Protein AF-A0A1Q3JR38-F1 (afdb_monomer_lite)

Radius of gyration: 24.95 Å; chains: 1; bounding box: 53×60×60 Å

pLDDT: mean 75.74, std 19.04, range [41.69, 94.81]

Structure (mmCIF, N/CA/C/O backbone):
data_AF-A0A1Q3JR38-F1
#
_entry.id   AF-A0A1Q3JR38-F1
#
loop_
_atom_site.group_PDB
_atom_site.id
_atom_site.type_symbol
_atom_site.label_atom_id
_atom_site.label_alt_id
_atom_site.label_comp_id
_atom_site.label_asym_id
_atom_site.label_entity_id
_atom_site.label_seq_id
_atom_site.pdbx_PDB_ins_code
_atom_site.Cartn_x
_atom_site.Cartn_y
_atom_site.Cartn_z
_atom_site.occupancy
_atom_site.B_iso_or_equiv
_atom_site.auth_seq_id
_atom_site.auth_comp_id
_atom_site.auth_asym_id
_atom_site.auth_atom_id
_atom_site.pdbx_PDB_model_num
ATOM 1 N N . MET A 1 1 ? 6.636 -6.503 9.264 1.00 75.06 1 MET A N 1
ATOM 2 C CA . MET A 1 1 ? 5.656 -5.552 9.838 1.00 75.06 1 MET A CA 1
ATOM 3 C C . MET A 1 1 ? 4.367 -6.326 10.105 1.00 75.06 1 MET A C 1
ATOM 5 O O . MET A 1 1 ? 4.083 -7.222 9.321 1.00 75.06 1 MET A O 1
ATOM 9 N N . SER A 1 2 ? 3.645 -6.085 11.207 1.00 84.69 2 SER A N 1
ATOM 10 C CA . SER A 1 2 ? 2.432 -6.860 11.528 1.00 84.69 2 SER A CA 1
ATOM 11 C C . SER A 1 2 ? 1.201 -6.330 10.780 1.00 84.69 2 SER A C 1
ATOM 13 O O . SER A 1 2 ? 1.074 -5.124 10.567 1.00 84.69 2 SER A O 1
ATOM 15 N N . LYS A 1 3 ? 0.275 -7.227 10.407 1.00 86.19 3 LYS A N 1
ATOM 16 C CA . LYS A 1 3 ? -1.004 -6.861 9.766 1.00 86.19 3 LYS A CA 1
ATOM 17 C C . LYS A 1 3 ? -1.819 -5.903 10.639 1.00 86.19 3 LYS A C 1
ATOM 19 O O . LYS A 1 3 ? -2.334 -4.907 10.141 1.00 86.19 3 LYS A O 1
ATOM 24 N N . GLN A 1 4 ? -1.855 -6.169 11.948 1.00 88.38 4 GLN A N 1
ATOM 25 C CA . GLN A 1 4 ? -2.554 -5.350 12.943 1.00 88.38 4 GLN A CA 1
ATOM 26 C C . GLN A 1 4 ? -2.088 -3.888 12.909 1.00 88.38 4 GLN A C 1
ATOM 28 O O . GLN A 1 4 ? -2.905 -2.978 12.862 1.00 88.38 4 GLN A O 1
ATOM 33 N N . PHE A 1 5 ? -0.772 -3.668 12.841 1.00 87.94 5 PHE A N 1
ATOM 34 C CA . PHE A 1 5 ? -0.192 -2.329 12.804 1.00 87.94 5 PHE A CA 1
ATOM 35 C C . PHE A 1 5 ? -0.573 -1.566 11.530 1.00 87.94 5 PHE A C 1
ATOM 37 O O . PHE A 1 5 ? -0.894 -0.382 11.579 1.00 87.94 5 PHE A O 1
ATOM 44 N N . ILE A 1 6 ? -0.579 -2.242 10.377 1.00 86.94 6 ILE A N 1
ATOM 45 C CA . ILE A 1 6 ? -0.989 -1.618 9.111 1.00 86.94 6 ILE A CA 1
ATOM 46 C C . ILE A 1 6 ? -2.485 -1.306 9.135 1.00 86.94 6 ILE A C 1
ATOM 48 O O . ILE A 1 6 ?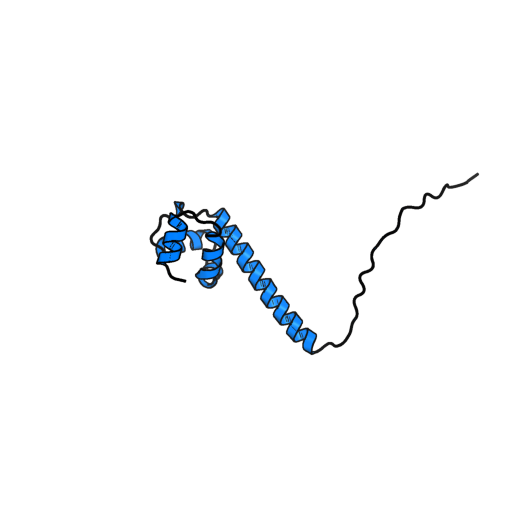 -2.883 -0.219 8.725 1.00 86.94 6 ILE A O 1
ATOM 52 N N . LYS A 1 7 ? -3.307 -2.211 9.672 1.00 88.69 7 LYS A N 1
ATOM 53 C CA . LYS A 1 7 ? -4.740 -1.977 9.874 1.00 88.69 7 LYS A CA 1
ATOM 54 C C . LYS A 1 7 ? -4.982 -0.738 10.740 1.00 88.69 7 LYS A C 1
ATOM 56 O O . LYS A 1 7 ? -5.726 0.151 10.334 1.00 88.69 7 LYS A O 1
ATOM 61 N N . GLU A 1 8 ? -4.304 -0.630 11.880 1.00 88.81 8 GLU A N 1
ATOM 62 C CA . GLU A 1 8 ? -4.389 0.535 12.768 1.00 88.81 8 GLU A CA 1
ATOM 63 C C . GLU A 1 8 ? -3.926 1.826 12.086 1.00 88.81 8 GLU A C 1
ATOM 65 O O . GLU A 1 8 ? -4.604 2.849 12.193 1.00 88.81 8 GLU A O 1
ATOM 70 N N . LEU A 1 9 ? -2.831 1.788 11.321 1.00 87.75 9 LEU A N 1
ATOM 71 C CA . LEU A 1 9 ? -2.357 2.928 10.528 1.00 87.75 9 LEU A CA 1
ATOM 72 C C . LEU A 1 9 ? -3.399 3.409 9.508 1.00 87.75 9 LEU A C 1
ATOM 74 O O . LEU A 1 9 ? -3.556 4.617 9.317 1.00 87.75 9 LEU A O 1
ATOM 78 N N . ILE A 1 10 ? -4.102 2.482 8.846 1.00 86.75 10 ILE A N 1
ATOM 79 C CA . ILE A 1 10 ? -5.150 2.820 7.870 1.00 86.75 10 ILE A CA 1
ATOM 80 C C . ILE A 1 10 ? -6.328 3.478 8.580 1.00 86.75 10 ILE A C 1
ATOM 82 O O . ILE A 1 10 ? -6.797 4.533 8.155 1.00 86.75 10 ILE A O 1
ATOM 86 N N . LEU A 1 11 ? -6.790 2.875 9.676 1.00 86.12 11 LEU A N 1
ATOM 87 C CA . LEU A 1 11 ? -7.941 3.367 10.431 1.00 86.12 11 LEU A CA 1
ATOM 88 C C . LEU A 1 11 ? -7.674 4.728 11.086 1.00 86.12 11 LEU A C 1
ATOM 90 O O . LEU A 1 11 ? -8.583 5.549 11.174 1.00 86.12 11 LEU A O 1
ATOM 94 N N . SER A 1 12 ? -6.429 4.989 11.483 1.00 86.94 12 SER A N 1
ATOM 95 C CA . SER A 1 12 ? -5.994 6.269 12.055 1.00 86.94 12 SER A CA 1
ATOM 96 C C . SER A 1 12 ? -5.585 7.319 11.010 1.00 86.94 12 SER A C 1
ATOM 98 O O . SER A 1 12 ? -5.184 8.418 11.388 1.00 86.94 12 SER A O 1
ATOM 100 N N . ASN A 1 13 ? -5.707 7.010 9.710 1.00 82.25 13 ASN A N 1
ATOM 101 C CA . ASN A 1 13 ? -5.408 7.900 8.581 1.00 82.25 13 ASN A CA 1
ATOM 102 C C . ASN A 1 13 ? -4.040 8.605 8.694 1.00 82.25 13 ASN A C 1
ATOM 104 O O . ASN A 1 13 ? -3.904 9.809 8.466 1.00 82.25 13 ASN A O 1
ATOM 108 N N . GLN A 1 14 ? -3.021 7.845 9.093 1.00 83.19 14 GLN A N 1
ATOM 109 C CA . GLN A 1 14 ? -1.696 8.381 9.398 1.00 83.19 14 GLN A CA 1
ATOM 110 C C . GLN A 1 14 ? -0.915 8.787 8.143 1.00 83.19 14 GLN A C 1
ATOM 112 O O . GLN A 1 14 ? -1.116 8.282 7.032 1.00 83.19 14 GLN A O 1
ATOM 117 N N . PHE A 1 15 ? 0.051 9.687 8.333 1.00 78.00 15 PHE A N 1
ATOM 118 C CA . PHE A 1 15 ? 0.966 10.085 7.267 1.00 78.00 15 PHE A CA 1
ATOM 119 C C . PHE A 1 15 ? 1.774 8.891 6.738 1.00 78.00 15 PHE A C 1
ATOM 121 O O . PHE A 1 15 ? 2.149 7.981 7.471 1.00 78.00 15 PHE A O 1
ATOM 128 N N . ARG A 1 16 ? 2.095 8.928 5.437 1.00 85.62 16 ARG A N 1
ATOM 129 C CA . ARG A 1 16 ? 2.925 7.928 4.725 1.00 85.62 16 ARG A CA 1
ATOM 130 C C . ARG A 1 16 ? 2.348 6.508 4.658 1.00 85.62 16 ARG A C 1
ATOM 132 O O . ARG A 1 16 ? 3.047 5.614 4.182 1.00 85.62 16 ARG A O 1
ATOM 139 N N . LEU A 1 17 ? 1.077 6.318 5.010 1.00 90.25 17 LEU A N 1
ATOM 140 C CA . LEU A 1 17 ? 0.379 5.034 4.952 1.00 90.25 17 LEU A CA 1
ATOM 141 C C . LEU A 1 17 ? 0.635 4.250 3.652 1.00 90.25 17 LEU A C 1
ATOM 143 O O . LEU A 1 17 ? 1.081 3.108 3.678 1.00 90.25 17 LEU A O 1
ATOM 147 N N . TYR A 1 18 ? 0.403 4.881 2.500 1.00 91.06 18 TYR A N 1
ATOM 148 C CA . TYR A 1 18 ? 0.532 4.216 1.200 1.00 91.06 18 TYR A CA 1
ATOM 149 C C . TYR A 1 18 ? 1.970 3.805 0.869 1.00 91.06 18 TYR A C 1
ATOM 151 O O . TYR A 1 18 ? 2.178 2.824 0.160 1.00 91.06 18 TYR A O 1
ATOM 159 N N . THR A 1 19 ? 2.964 4.529 1.388 1.00 90.94 19 THR A N 1
ATOM 160 C CA . THR A 1 19 ? 4.374 4.147 1.252 1.00 90.94 19 THR A CA 1
ATOM 161 C C . THR A 1 19 ? 4.662 2.895 2.069 1.00 90.94 19 THR A C 1
ATOM 163 O O . THR A 1 19 ? 5.257 1.962 1.547 1.00 90.94 19 THR A O 1
ATOM 166 N N . ILE A 1 20 ? 4.177 2.847 3.312 1.00 91.50 20 ILE A N 1
ATOM 167 C CA . ILE A 1 20 ? 4.339 1.690 4.200 1.00 91.50 20 ILE A CA 1
ATOM 168 C C . ILE A 1 20 ? 3.670 0.445 3.603 1.00 91.50 20 ILE A C 1
ATOM 170 O O . ILE A 1 20 ? 4.264 -0.633 3.588 1.00 91.50 20 ILE A O 1
ATOM 174 N N . ILE A 1 21 ? 2.459 0.606 3.062 1.00 91.12 21 ILE A N 1
ATOM 175 C CA . ILE A 1 21 ? 1.738 -0.456 2.353 1.00 91.12 21 ILE A CA 1
ATOM 176 C C . ILE A 1 21 ? 2.560 -0.968 1.165 1.00 91.12 21 ILE A C 1
ATOM 178 O O . ILE A 1 21 ? 2.768 -2.173 1.042 1.00 91.12 21 ILE A O 1
ATOM 182 N N . ALA A 1 22 ? 3.047 -0.065 0.308 1.00 90.69 22 ALA A N 1
ATOM 183 C CA . ALA A 1 22 ? 3.797 -0.438 -0.890 1.00 90.69 22 ALA A CA 1
ATOM 184 C C . ALA A 1 22 ? 5.140 -1.114 -0.567 1.00 90.69 22 ALA A C 1
ATOM 186 O O . ALA A 1 22 ? 5.571 -1.997 -1.304 1.00 90.69 22 ALA A O 1
ATOM 187 N N . GLU A 1 23 ? 5.794 -0.716 0.526 1.00 90.94 23 GLU A N 1
ATOM 188 C CA . GLU A 1 23 ? 7.039 -1.333 0.993 1.00 90.94 23 GLU A CA 1
ATOM 189 C C . GLU A 1 23 ? 6.797 -2.715 1.611 1.00 90.94 23 GLU A C 1
ATOM 191 O O . GLU A 1 23 ? 7.586 -3.630 1.371 1.00 90.94 23 GLU A O 1
ATOM 196 N N . THR A 1 24 ? 5.712 -2.880 2.375 1.00 90.75 24 THR A N 1
ATOM 197 C CA . THR A 1 24 ? 5.416 -4.139 3.075 1.00 90.75 24 THR A CA 1
ATOM 198 C C . THR A 1 24 ? 4.911 -5.222 2.127 1.00 90.75 24 THR A C 1
ATOM 200 O O . THR A 1 24 ? 5.366 -6.357 2.212 1.00 90.75 24 THR A O 1
ATOM 203 N N . TYR A 1 25 ? 4.010 -4.868 1.210 1.00 90.00 25 TYR A N 1
ATOM 204 C CA . TYR A 1 25 ? 3.343 -5.801 0.294 1.00 90.00 25 TYR A CA 1
ATOM 205 C C . TYR A 1 25 ? 3.883 -5.687 -1.133 1.00 90.00 25 TYR A C 1
ATOM 207 O O . TYR A 1 25 ? 3.142 -5.738 -2.117 1.00 90.00 25 TYR A O 1
ATOM 215 N N . TYR A 1 26 ? 5.190 -5.446 -1.260 1.00 86.50 26 TYR A N 1
ATOM 216 C CA . TYR A 1 26 ? 5.818 -5.210 -2.558 1.00 86.50 26 TYR A CA 1
ATOM 217 C C . TYR A 1 26 ? 5.682 -6.413 -3.509 1.00 86.50 26 TYR A C 1
ATOM 219 O O . TYR A 1 26 ? 5.507 -6.229 -4.712 1.00 86.50 26 TYR A O 1
ATOM 227 N N . GLN A 1 27 ? 5.758 -7.639 -2.987 1.00 88.38 27 GLN A N 1
ATOM 228 C CA . GLN A 1 27 ? 5.686 -8.849 -3.812 1.00 88.38 27 GLN A CA 1
ATOM 229 C C . GLN A 1 27 ? 4.298 -9.002 -4.447 1.00 88.38 27 GLN A C 1
ATOM 231 O O . GLN A 1 27 ? 4.164 -9.274 -5.640 1.00 88.38 27 GLN A O 1
ATOM 236 N N . GLU A 1 28 ? 3.248 -8.746 -3.676 1.00 88.88 28 GLU A N 1
ATOM 237 C CA . GLU A 1 28 ? 1.867 -8.775 -4.144 1.00 88.88 28 GLU A CA 1
ATOM 238 C C . GLU A 1 28 ? 1.570 -7.594 -5.069 1.00 88.88 28 GLU A C 1
ATOM 240 O O . GLU A 1 28 ? 0.868 -7.737 -6.070 1.00 88.88 28 GLU A O 1
ATOM 245 N N . LEU A 1 29 ? 2.171 -6.437 -4.798 1.00 81.88 29 LEU A N 1
ATOM 246 C CA . LEU A 1 29 ? 2.134 -5.261 -5.667 1.00 81.88 29 LEU A CA 1
ATOM 247 C C . LEU A 1 29 ? 2.746 -5.535 -7.044 1.00 81.88 29 LEU A C 1
ATOM 249 O O . LEU A 1 29 ? 2.245 -5.035 -8.050 1.00 81.88 29 LEU A O 1
ATOM 253 N N . GLU A 1 30 ? 3.821 -6.318 -7.11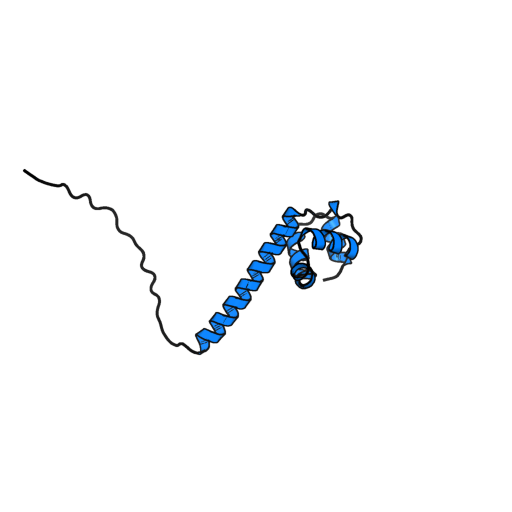8 1.00 82.25 30 GLU A N 1
ATOM 254 C CA . GLU A 1 30 ? 4.433 -6.703 -8.390 1.00 82.25 30 GLU A CA 1
ATOM 255 C C . GLU A 1 30 ? 3.529 -7.645 -9.195 1.00 82.25 30 GLU A C 1
ATOM 257 O O . GLU A 1 30 ? 3.442 -7.530 -10.419 1.00 82.25 30 GLU A O 1
ATOM 262 N N . LYS A 1 31 ? 2.792 -8.513 -8.496 1.00 87.62 31 LYS A N 1
ATOM 263 C CA . LYS A 1 31 ? 1.877 -9.492 -9.088 1.00 87.62 31 LYS A CA 1
ATOM 264 C C . LYS A 1 31 ? 0.555 -8.883 -9.568 1.00 87.62 31 LYS A C 1
ATOM 266 O O . LYS A 1 31 ? 0.006 -9.329 -10.576 1.00 87.62 31 LYS A O 1
ATOM 271 N N . TYR A 1 32 ? 0.020 -7.886 -8.863 1.00 88.00 32 TYR A N 1
ATOM 272 C CA . TYR A 1 32 ? -1.330 -7.369 -9.098 1.00 88.00 32 TYR A CA 1
ATOM 273 C C . TYR A 1 32 ? -1.349 -5.958 -9.707 1.00 88.00 32 TYR A C 1
ATOM 275 O O . TYR A 1 32 ? -0.551 -5.082 -9.383 1.00 88.00 32 TYR A O 1
ATOM 283 N N . LYS A 1 33 ? -2.337 -5.689 -10.575 1.00 87.56 33 LYS A N 1
ATOM 284 C CA . LYS A 1 33 ? -2.657 -4.313 -11.002 1.00 87.56 33 LYS A CA 1
ATOM 285 C C . LYS A 1 33 ? -3.199 -3.508 -9.807 1.00 87.56 33 LYS A C 1
ATOM 287 O O . LYS A 1 33 ? -3.829 -4.109 -8.940 1.00 87.56 33 LYS A O 1
ATOM 292 N N . PRO A 1 34 ? -3.071 -2.164 -9.781 1.00 86.75 34 PRO A N 1
ATOM 293 C CA . PRO A 1 34 ? -3.441 -1.351 -8.615 1.00 86.75 34 PRO A CA 1
ATOM 294 C C . PRO A 1 34 ? -4.870 -1.572 -8.099 1.00 86.75 34 PRO A C 1
ATOM 296 O O . PRO A 1 34 ? -5.087 -1.614 -6.893 1.00 86.75 34 PRO A O 1
ATOM 299 N N . LEU A 1 35 ? -5.834 -1.760 -9.007 1.00 91.19 35 LEU A N 1
ATOM 300 C CA . LEU A 1 35 ? -7.227 -2.036 -8.650 1.00 91.19 35 LEU A CA 1
ATOM 301 C C . LEU A 1 35 ? -7.387 -3.393 -7.947 1.00 91.19 35 LEU A C 1
ATOM 303 O O . LEU A 1 35 ? -8.034 -3.487 -6.912 1.00 91.19 35 LEU A O 1
ATOM 307 N N . VAL A 1 36 ? -6.754 -4.437 -8.489 1.00 92.94 36 VAL A N 1
ATOM 308 C CA . VAL A 1 36 ? -6.793 -5.791 -7.915 1.00 92.94 36 VAL A CA 1
ATOM 309 C C . VAL A 1 36 ? -6.056 -5.818 -6.578 1.00 92.94 36 VAL A C 1
ATOM 311 O O . VAL A 1 36 ? -6.546 -6.396 -5.616 1.00 92.94 36 VAL A O 1
ATOM 314 N N . PHE A 1 37 ? -4.915 -5.131 -6.501 1.00 92.69 37 PHE A N 1
ATOM 315 C CA . PHE A 1 37 ? -4.140 -4.986 -5.276 1.00 92.69 37 PHE A CA 1
ATOM 316 C C . PHE A 1 37 ? -4.950 -4.299 -4.167 1.00 92.69 37 PHE A C 1
ATOM 318 O O . PHE A 1 37 ? -4.913 -4.742 -3.025 1.00 92.69 37 PHE A O 1
ATOM 325 N N . ARG A 1 38 ? -5.716 -3.250 -4.499 1.00 93.88 38 ARG A N 1
ATOM 326 C CA . ARG A 1 38 ? -6.587 -2.546 -3.545 1.00 93.88 38 ARG A CA 1
ATOM 327 C C . ARG A 1 38 ? -7.636 -3.474 -2.934 1.00 93.88 38 ARG A C 1
ATOM 329 O O . ARG A 1 38 ? -7.817 -3.449 -1.722 1.00 93.88 38 ARG A O 1
ATOM 336 N N . LYS A 1 39 ? -8.294 -4.291 -3.758 1.00 94.81 39 LYS A N 1
ATOM 337 C CA . LYS A 1 39 ? -9.268 -5.276 -3.278 1.00 94.81 39 LYS A CA 1
ATOM 338 C C . LYS A 1 39 ? -8.595 -6.335 -2.402 1.00 94.81 39 LYS A C 1
ATOM 340 O O . LYS A 1 39 ? -9.035 -6.583 -1.288 1.00 94.81 39 LYS A O 1
ATOM 345 N N . TRP A 1 40 ? -7.483 -6.889 -2.882 1.00 94.81 40 TRP A N 1
ATOM 346 C CA . TRP A 1 40 ? -6.729 -7.914 -2.166 1.00 94.81 40 TRP A CA 1
ATOM 347 C C . TRP A 1 40 ? -6.269 -7.441 -0.782 1.00 94.81 40 TRP A C 1
ATOM 349 O O . TRP A 1 40 ? -6.466 -8.145 0.201 1.00 94.81 40 TRP A O 1
ATOM 359 N N . ILE A 1 41 ? -5.699 -6.237 -0.673 1.00 93.19 41 ILE A N 1
ATOM 360 C CA . ILE A 1 41 ? -5.202 -5.750 0.618 1.00 93.19 41 ILE A CA 1
ATOM 361 C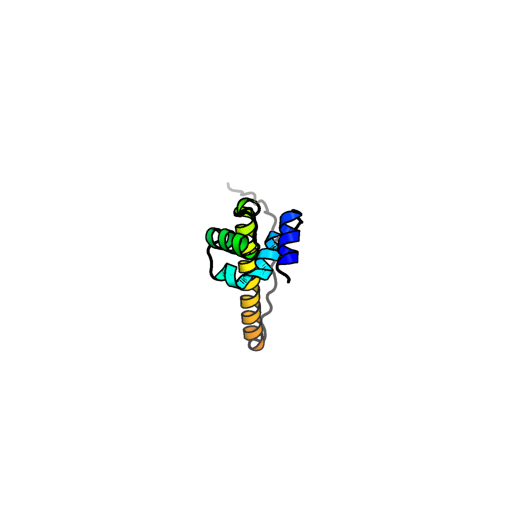 C . ILE A 1 41 ? -6.337 -5.372 1.580 1.00 93.19 41 ILE A C 1
ATOM 363 O O . ILE A 1 41 ? -6.167 -5.460 2.793 1.00 93.19 41 ILE A O 1
ATOM 367 N N . ALA A 1 42 ? -7.498 -4.968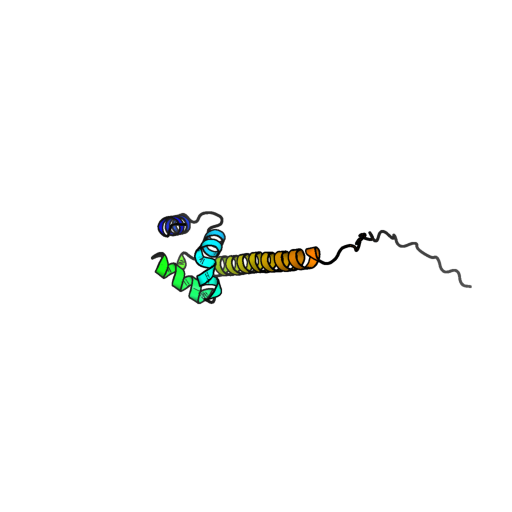 1.056 1.00 93.88 42 ALA A N 1
ATOM 368 C CA . ALA A 1 42 ? -8.687 -4.739 1.867 1.00 93.88 42 ALA A CA 1
ATOM 369 C C . ALA A 1 42 ? -9.186 -6.049 2.502 1.00 93.88 42 ALA A C 1
ATOM 371 O O . ALA A 1 42 ? -9.470 -6.075 3.697 1.00 93.88 42 ALA A O 1
ATOM 372 N N . GLU A 1 43 ? -9.202 -7.142 1.733 1.00 94.00 43 GLU A N 1
ATOM 373 C CA . GLU A 1 43 ? -9.520 -8.490 2.225 1.00 94.00 43 GLU A CA 1
ATOM 374 C C . GLU A 1 43 ? -8.467 -8.985 3.230 1.00 94.00 43 GLU A C 1
ATOM 376 O O . GLU A 1 43 ? -8.812 -9.413 4.327 1.00 94.00 43 GLU A O 1
ATOM 381 N N . GLU A 1 44 ? -7.181 -8.844 2.903 1.00 92.19 44 GLU A N 1
ATOM 382 C CA . GLU A 1 44 ? -6.051 -9.288 3.732 1.00 92.19 44 GLU A CA 1
ATOM 383 C C . GLU A 1 44 ? -5.982 -8.592 5.105 1.00 92.19 44 GLU A C 1
ATOM 385 O O . GLU A 1 44 ? -5.486 -9.166 6.079 1.00 92.19 44 GLU A O 1
ATOM 390 N N . LEU A 1 45 ? -6.452 -7.344 5.182 1.00 91.69 45 LEU A N 1
ATOM 391 C CA . LEU A 1 45 ? -6.486 -6.538 6.406 1.00 91.69 45 LEU A CA 1
ATOM 392 C C . LEU A 1 45 ? -7.875 -6.488 7.058 1.00 91.69 45 LEU A C 1
ATOM 394 O O . LEU A 1 45 ? -8.022 -5.879 8.122 1.00 91.69 45 LEU A O 1
ATOM 398 N N . GLU A 1 46 ? -8.878 -7.120 6.445 1.00 93.06 46 GLU A N 1
ATOM 399 C CA . GLU A 1 46 ? -10.281 -7.085 6.866 1.00 93.06 46 GLU A CA 1
ATOM 400 C C . GLU A 1 46 ? -10.770 -5.643 7.104 1.00 93.06 46 GLU A C 1
ATOM 402 O O . GLU A 1 46 ? -11.222 -5.277 8.197 1.00 93.06 46 GLU A O 1
ATOM 407 N N . ILE A 1 47 ? -10.604 -4.791 6.093 1.00 91.94 47 ILE A N 1
ATOM 408 C CA . ILE A 1 47 ? -11.074 -3.402 6.086 1.00 91.94 47 ILE A CA 1
ATOM 409 C C . ILE A 1 47 ? -11.902 -3.126 4.836 1.00 91.94 47 ILE A C 1
ATOM 411 O O . ILE A 1 47 ? -11.795 -3.818 3.829 1.00 91.94 47 ILE A O 1
ATOM 415 N N . ASP A 1 48 ? -12.698 -2.063 4.880 1.00 92.69 48 ASP A N 1
ATOM 416 C CA . ASP A 1 48 ? -13.425 -1.599 3.704 1.00 92.69 48 ASP A CA 1
ATOM 417 C C . ASP A 1 48 ? -12.456 -1.050 2.641 1.00 92.69 48 ASP A C 1
ATOM 419 O O . ASP A 1 48 ? -11.607 -0.196 2.923 1.00 92.69 48 ASP A O 1
ATOM 423 N N . GLU A 1 49 ? -12.627 -1.499 1.396 1.00 92.31 49 GLU A N 1
ATOM 424 C CA . GLU A 1 49 ? -11.896 -1.018 0.225 1.00 92.31 49 GLU A CA 1
ATOM 425 C C . GLU A 1 49 ? -11.985 0.514 0.089 1.00 92.31 49 GLU A C 1
ATOM 427 O O . GLU A 1 49 ? -11.030 1.171 -0.346 1.00 92.31 49 GLU A O 1
ATOM 432 N N . GLN A 1 50 ? -13.104 1.121 0.506 1.00 90.44 50 GLN A N 1
ATOM 433 C CA . GLN A 1 50 ? -13.303 2.572 0.461 1.00 90.44 50 GLN A CA 1
ATOM 434 C C . GLN A 1 50 ? -12.348 3.356 1.369 1.00 90.44 50 GLN A C 1
ATOM 436 O O . GLN A 1 50 ? -12.074 4.525 1.093 1.00 90.44 50 GLN A O 1
ATOM 441 N N . LYS A 1 51 ? -11.769 2.726 2.400 1.00 89.81 51 LYS A N 1
ATOM 442 C CA . LYS A 1 51 ? -10.743 3.351 3.255 1.00 89.81 51 LYS A CA 1
ATOM 443 C C . LYS A 1 51 ? -9.407 3.535 2.537 1.00 89.81 51 LYS A C 1
ATOM 445 O O . LYS A 1 51 ? -8.572 4.320 2.980 1.00 89.81 51 LYS A O 1
ATOM 450 N N . LEU A 1 52 ? -9.205 2.843 1.418 1.00 90.44 52 LEU A N 1
ATOM 451 C CA . LEU A 1 52 ? -8.000 2.935 0.607 1.00 90.44 52 LEU A CA 1
ATOM 452 C C . LEU A 1 52 ? -8.256 3.807 -0.618 1.00 90.44 52 LEU A C 1
ATOM 454 O O . LEU A 1 52 ? -9.080 3.478 -1.471 1.00 90.44 52 LEU A O 1
ATOM 458 N N . ASN A 1 53 ? -7.501 4.894 -0.763 1.00 92.19 53 ASN A N 1
ATOM 459 C CA . ASN A 1 53 ? -7.555 5.715 -1.965 1.00 92.19 53 ASN A CA 1
ATOM 460 C C . ASN A 1 53 ? -6.735 5.075 -3.099 1.00 92.19 53 ASN A C 1
ATOM 462 O O . ASN A 1 53 ? -5.511 4.949 -3.001 1.00 92.19 53 ASN A O 1
ATOM 466 N N . LEU A 1 54 ? -7.401 4.721 -4.201 1.00 91.81 54 LEU A N 1
ATOM 467 C CA . LEU A 1 54 ? -6.775 4.062 -5.352 1.00 91.81 54 LEU A CA 1
ATOM 468 C C . LEU A 1 54 ? -5.655 4.896 -5.999 1.00 91.81 54 LEU A C 1
ATOM 470 O O . LEU A 1 54 ? -4.638 4.336 -6.413 1.00 91.81 54 LEU A O 1
ATOM 474 N N . ASN A 1 55 ? -5.807 6.219 -6.079 1.00 92.50 55 ASN A N 1
ATOM 475 C CA . ASN A 1 55 ? -4.827 7.101 -6.722 1.00 92.50 55 ASN A CA 1
ATOM 476 C C . ASN A 1 55 ? -3.562 7.240 -5.870 1.00 92.50 55 ASN A 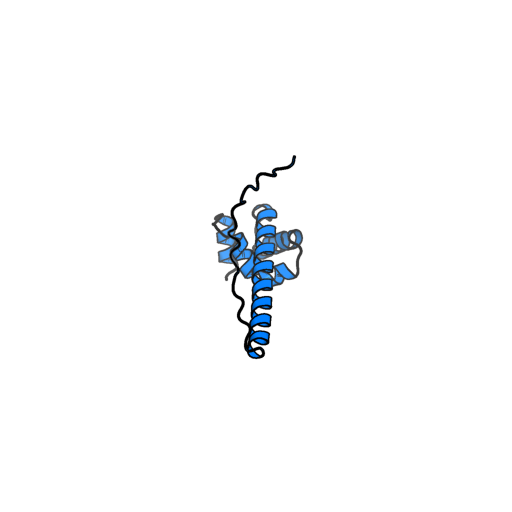C 1
ATOM 478 O O . ASN A 1 55 ? -2.444 7.128 -6.384 1.00 92.50 55 ASN A O 1
ATOM 482 N N . SER A 1 56 ? -3.733 7.438 -4.560 1.00 91.12 56 SER A N 1
ATOM 483 C CA . SER A 1 56 ? -2.627 7.483 -3.600 1.00 91.12 56 SER A CA 1
ATOM 484 C C . SER A 1 56 ? -1.875 6.162 -3.564 1.00 91.12 56 SER A C 1
ATOM 486 O O . SER A 1 56 ? -0.640 6.158 -3.574 1.00 91.12 56 SER A O 1
ATOM 488 N N . LEU A 1 57 ? -2.618 5.054 -3.600 1.00 90.56 57 LEU A N 1
ATOM 489 C CA . LEU A 1 57 ? -2.059 3.719 -3.672 1.00 90.56 57 LEU A CA 1
ATOM 490 C C . LEU A 1 57 ? -1.241 3.555 -4.949 1.00 90.56 57 LEU A C 1
ATOM 492 O O . LEU A 1 57 ? -0.034 3.373 -4.860 1.00 90.56 57 LEU A O 1
ATOM 496 N N . SER A 1 58 ? -1.854 3.755 -6.120 1.00 91.25 58 SER A N 1
ATOM 497 C CA . SER A 1 58 ? -1.196 3.667 -7.433 1.00 91.25 58 SER A CA 1
ATOM 498 C C . SER A 1 58 ? 0.081 4.507 -7.505 1.00 91.25 58 SER A C 1
ATOM 500 O O . SER A 1 58 ? 1.122 4.031 -7.956 1.00 91.25 58 SER A O 1
ATOM 502 N N . SER A 1 59 ? 0.033 5.740 -6.994 1.00 91.94 59 SER A N 1
ATOM 503 C CA . SER A 1 59 ? 1.194 6.633 -6.932 1.00 91.94 59 SER A CA 1
ATOM 504 C C . SER A 1 59 ? 2.308 6.077 -6.046 1.00 91.94 59 SER A C 1
ATOM 506 O O . SER A 1 59 ? 3.485 6.163 -6.403 1.00 91.94 59 SER A O 1
ATOM 508 N N . ALA A 1 60 ? 1.964 5.498 -4.894 1.00 91.12 60 ALA A N 1
ATOM 509 C CA . ALA A 1 60 ? 2.931 4.823 -4.039 1.00 91.12 60 ALA A CA 1
ATOM 510 C C . ALA A 1 60 ? 3.542 3.597 -4.733 1.00 91.12 60 ALA A C 1
ATOM 512 O O . ALA A 1 60 ? 4.765 3.457 -4.701 1.00 91.12 60 ALA A O 1
ATOM 513 N N . LEU A 1 61 ? 2.742 2.797 -5.452 1.00 86.88 61 LEU A N 1
ATOM 514 C CA . LEU A 1 61 ? 3.251 1.632 -6.187 1.00 86.88 61 LEU A CA 1
ATOM 515 C C . LEU A 1 61 ? 4.258 2.045 -7.268 1.00 86.88 61 LEU A C 1
ATOM 517 O O . LEU A 1 61 ? 5.335 1.460 -7.385 1.00 86.88 61 LEU A O 1
ATOM 521 N N . VAL A 1 62 ? 3.950 3.099 -8.032 1.00 89.75 62 VAL A N 1
ATOM 522 C CA . VAL A 1 62 ? 4.854 3.633 -9.065 1.00 89.75 62 VAL A CA 1
ATOM 523 C C . VAL A 1 62 ? 6.164 4.131 -8.450 1.00 89.75 62 VAL A C 1
ATOM 525 O O . VAL A 1 62 ? 7.238 3.880 -9.004 1.00 89.75 62 VAL A O 1
ATOM 528 N N . ARG A 1 63 ? 6.103 4.829 -7.309 1.00 90.69 63 ARG A N 1
ATOM 529 C CA . ARG A 1 63 ? 7.301 5.314 -6.606 1.00 90.69 63 ARG A CA 1
ATOM 530 C C . ARG A 1 63 ? 8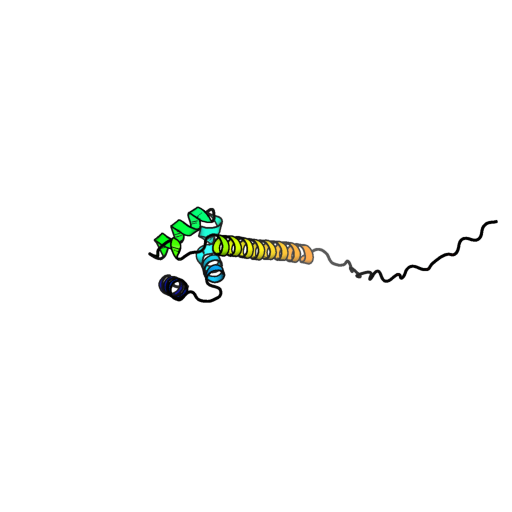.179 4.165 -6.122 1.00 90.69 63 ARG A C 1
ATOM 532 O O . ARG A 1 63 ? 9.385 4.207 -6.362 1.00 90.69 63 ARG A O 1
ATOM 539 N N . GLU A 1 64 ? 7.587 3.145 -5.508 1.00 89.88 64 GLU A N 1
ATOM 540 C CA . GLU A 1 64 ? 8.329 1.994 -4.988 1.00 89.88 64 GLU A CA 1
ATOM 541 C C . GLU A 1 64 ? 8.976 1.183 -6.123 1.00 89.88 64 GLU A C 1
ATOM 543 O O . GLU A 1 64 ? 10.170 0.880 -6.070 1.00 89.88 64 GLU A O 1
ATOM 548 N N . ARG A 1 65 ? 8.253 0.958 -7.230 1.00 86.94 65 ARG A N 1
ATOM 549 C CA . ARG A 1 65 ? 8.808 0.316 -8.434 1.00 86.94 65 ARG A CA 1
ATOM 550 C C . ARG A 1 65 ? 9.989 1.103 -9.010 1.00 86.94 65 ARG A C 1
ATOM 552 O O . ARG A 1 65 ? 11.036 0.535 -9.318 1.00 86.94 65 ARG A O 1
ATOM 559 N N . ARG A 1 66 ? 9.863 2.432 -9.122 1.00 88.56 66 ARG A N 1
ATOM 560 C CA . ARG A 1 66 ? 10.958 3.301 -9.594 1.00 88.56 66 ARG A CA 1
ATOM 561 C C . ARG A 1 66 ? 12.165 3.246 -8.657 1.00 88.56 66 ARG A C 1
ATOM 563 O O . ARG A 1 66 ? 13.290 3.155 -9.142 1.00 88.56 66 ARG A O 1
ATOM 570 N N . LYS A 1 67 ? 11.950 3.286 -7.340 1.00 89.50 67 LYS A N 1
ATOM 571 C CA . LYS A 1 67 ? 13.008 3.182 -6.322 1.00 89.50 67 LYS A CA 1
ATOM 572 C C . LYS A 1 67 ? 13.806 1.885 -6.488 1.00 89.50 67 LYS A C 1
ATOM 574 O O . LYS A 1 67 ? 15.032 1.950 -6.520 1.00 89.50 67 LYS A O 1
ATOM 579 N N . ARG A 1 68 ? 13.134 0.750 -6.696 1.00 82.94 68 ARG A N 1
ATOM 580 C CA . ARG A 1 68 ? 13.782 -0.559 -6.889 1.00 82.94 68 ARG A CA 1
ATOM 581 C C . ARG A 1 68 ? 14.501 -0.686 -8.226 1.00 82.94 68 ARG A C 1
ATOM 583 O O . ARG A 1 68 ? 15.683 -0.998 -8.230 1.00 82.94 68 ARG A O 1
ATOM 590 N N . SER A 1 69 ? 13.890 -0.235 -9.322 1.00 82.81 69 SER A N 1
ATOM 591 C CA . SER A 1 69 ? 14.568 -0.213 -10.630 1.00 82.81 69 SER A CA 1
ATOM 592 C C . SER A 1 69 ? 15.873 0.606 -10.635 1.00 82.81 69 SER A C 1
ATOM 594 O O . SER A 1 69 ? 16.805 0.314 -11.381 1.00 82.81 69 SER A O 1
ATOM 596 N N . LYS A 1 70 ? 15.971 1.649 -9.796 1.00 79.94 70 LYS A N 1
ATOM 597 C CA . LYS A 1 70 ? 17.201 2.440 -9.632 1.00 79.94 70 LYS A CA 1
ATOM 598 C C . LYS A 1 70 ? 18.261 1.708 -8.804 1.00 79.94 70 LYS A C 1
ATOM 600 O O . LYS A 1 70 ? 19.447 1.946 -9.025 1.00 79.94 70 LYS A O 1
ATOM 605 N N . LEU A 1 71 ? 17.857 0.862 -7.855 1.00 72.50 71 LEU A N 1
ATOM 606 C CA . LEU A 1 71 ? 18.774 0.021 -7.083 1.00 72.50 71 LEU A CA 1
ATOM 607 C C . LEU A 1 71 ? 19.417 -1.036 -7.984 1.00 72.50 71 LEU A C 1
ATOM 609 O O . LEU A 1 71 ? 20.636 -1.190 -7.940 1.00 72.50 71 LEU A O 1
ATOM 613 N N . ASP A 1 72 ? 18.638 -1.650 -8.873 1.00 63.41 72 ASP A N 1
ATOM 614 C CA . ASP A 1 72 ? 19.150 -2.638 -9.831 1.00 63.41 72 ASP A CA 1
ATOM 615 C C . ASP A 1 72 ? 20.148 -2.004 -10.810 1.00 63.41 72 ASP A C 1
ATOM 617 O O . ASP A 1 72 ? 21.248 -2.516 -11.011 1.00 63.41 72 ASP A O 1
ATOM 621 N N . LYS A 1 73 ? 19.841 -0.805 -11.326 1.00 60.66 73 LYS A N 1
ATOM 622 C CA . LYS A 1 73 ? 20.770 -0.041 -12.180 1.00 60.66 73 LYS A CA 1
ATOM 623 C C . LYS A 1 73 ? 22.062 0.353 -11.459 1.00 60.66 73 LYS A C 1
ATOM 625 O O . LYS A 1 73 ? 23.127 0.323 -12.066 1.00 60.66 73 LYS A O 1
ATOM 630 N N . LYS A 1 74 ? 22.003 0.706 -10.168 1.00 58.12 74 LYS A N 1
ATOM 631 C CA . LYS A 1 74 ? 23.210 0.994 -9.369 1.00 58.12 74 LYS A CA 1
ATOM 632 C C . LYS A 1 74 ? 24.061 -0.253 -9.126 1.00 58.12 74 LYS A C 1
ATOM 634 O O . LYS A 1 74 ? 25.279 -0.120 -9.049 1.00 58.12 74 LYS A O 1
ATOM 639 N N . LYS A 1 75 ? 23.447 -1.433 -9.005 1.00 55.53 75 LYS A N 1
ATOM 640 C CA . LYS A 1 75 ? 24.168 -2.709 -8.901 1.00 55.53 75 LYS A CA 1
ATOM 641 C C . LYS A 1 75 ? 24.936 -3.015 -10.188 1.00 55.53 75 LYS A C 1
ATOM 643 O O . LYS A 1 75 ? 26.141 -3.219 -10.117 1.00 55.53 75 LYS A O 1
ATOM 648 N N . ILE A 1 76 ? 24.275 -2.890 -11.342 1.00 53.88 76 ILE A N 1
ATOM 649 C CA . ILE A 1 76 ? 24.904 -3.074 -12.661 1.00 53.88 76 ILE A CA 1
ATOM 650 C C . ILE A 1 76 ? 26.076 -2.099 -12.842 1.00 53.88 76 ILE A C 1
ATOM 652 O O . ILE A 1 76 ? 27.171 -2.511 -13.208 1.00 53.88 76 ILE A O 1
ATOM 656 N N . ILE A 1 77 ? 25.900 -0.814 -12.512 1.00 54.28 77 ILE A N 1
ATOM 657 C CA . ILE A 1 77 ? 26.986 0.173 -12.627 1.00 54.28 77 ILE A CA 1
ATOM 658 C C . ILE A 1 77 ? 28.170 -0.178 -11.713 1.00 54.28 77 ILE A C 1
ATOM 660 O O . ILE A 1 77 ? 29.304 -0.038 -12.147 1.00 54.28 77 ILE A O 1
ATOM 664 N N . ARG A 1 78 ? 27.953 -0.673 -10.487 1.00 52.41 78 ARG A N 1
ATOM 665 C CA . ARG A 1 78 ? 29.056 -1.078 -9.589 1.00 52.41 78 ARG A CA 1
ATOM 666 C C . ARG A 1 78 ? 29.783 -2.340 -10.063 1.00 52.41 78 ARG A C 1
ATOM 668 O O . ARG A 1 78 ? 31.004 -2.408 -9.945 1.00 52.41 78 ARG A O 1
ATOM 675 N N . GLU A 1 79 ? 29.060 -3.303 -10.627 1.00 50.09 79 GLU A N 1
ATOM 676 C CA . GLU A 1 79 ? 29.656 -4.499 -11.237 1.00 50.09 79 GLU A CA 1
ATOM 677 C C . GLU A 1 79 ? 30.442 -4.146 -12.512 1.00 50.09 79 GLU A C 1
ATOM 679 O O . GLU A 1 79 ? 31.520 -4.688 -12.729 1.00 50.09 79 GLU A O 1
ATOM 684 N N . THR A 1 80 ? 29.998 -3.145 -13.285 1.00 47.59 80 THR A N 1
ATOM 685 C CA . THR A 1 80 ? 30.726 -2.678 -14.485 1.00 47.59 80 THR A CA 1
ATOM 686 C C . THR A 1 80 ? 31.884 -1.720 -14.143 1.00 47.59 80 THR A C 1
ATOM 688 O O . THR A 1 80 ? 32.909 -1.710 -14.818 1.00 47.59 80 THR A O 1
ATOM 691 N N . GLN A 1 81 ? 31.777 -0.935 -13.063 1.00 46.03 81 GLN A N 1
ATOM 692 C CA . GLN A 1 81 ? 32.842 -0.039 -12.577 1.00 46.03 81 GLN A CA 1
ATOM 693 C C . GLN A 1 81 ? 33.975 -0.774 -11.855 1.00 46.03 81 GLN A C 1
ATOM 695 O O . GLN A 1 81 ? 35.028 -0.187 -11.629 1.00 46.03 81 GLN A O 1
ATOM 700 N N . SER A 1 82 ? 33.798 -2.055 -11.530 1.00 45.53 82 SER A N 1
ATOM 701 C CA . SER A 1 82 ? 34.892 -2.884 -11.013 1.00 45.53 82 SER A CA 1
ATOM 702 C C . SER A 1 82 ? 35.826 -3.388 -12.126 1.00 45.53 82 SER A C 1
ATOM 704 O O . SER A 1 82 ? 36.853 -3.986 -11.816 1.00 45.53 82 SER A O 1
ATOM 706 N N . GLN A 1 83 ? 35.503 -3.138 -13.405 1.00 45.28 83 GLN A N 1
ATOM 707 C CA . GLN A 1 83 ? 36.338 -3.536 -14.546 1.00 45.28 83 GLN A CA 1
ATOM 708 C C . GLN A 1 83 ? 36.830 -2.405 -15.451 1.00 45.28 83 GLN A C 1
ATOM 710 O O . GLN A 1 83 ? 37.775 -2.647 -16.191 1.00 45.28 83 GLN A O 1
ATOM 715 N N . ASN A 1 84 ? 36.295 -1.184 -15.376 1.00 42.78 84 ASN A N 1
ATOM 716 C CA . ASN A 1 84 ? 36.833 -0.072 -16.164 1.00 42.78 84 ASN A CA 1
ATOM 717 C C . ASN A 1 84 ? 37.371 1.037 -15.266 1.00 42.78 84 ASN A C 1
ATOM 719 O O . ASN A 1 84 ? 36.649 1.911 -14.787 1.00 42.78 84 ASN A O 1
ATOM 723 N N . GLN A 1 85 ? 38.686 0.960 -15.059 1.00 49.62 85 GLN A N 1
ATOM 724 C CA . GLN A 1 85 ? 39.516 2.107 -14.741 1.00 49.62 85 GLN A CA 1
ATOM 725 C C . GLN A 1 85 ? 39.308 3.205 -15.794 1.00 49.62 85 GLN A C 1
ATOM 727 O O . GLN A 1 85 ? 39.225 2.909 -16.979 1.00 49.62 85 GLN A O 1
ATOM 732 N N . GLN A 1 86 ? 39.303 4.449 -15.308 1.00 50.53 86 GLN A N 1
ATOM 733 C CA . GLN A 1 86 ? 39.533 5.694 -16.046 1.00 50.53 86 GLN A CA 1
ATOM 734 C C . GLN A 1 86 ? 38.538 6.025 -17.168 1.00 50.53 86 GLN A C 1
ATOM 736 O O . GLN A 1 86 ? 38.651 5.548 -18.283 1.00 50.53 86 GLN A O 1
ATOM 741 N N . ASP A 1 87 ? 37.634 6.967 -16.888 1.00 42.88 87 ASP A N 1
ATOM 742 C CA . ASP A 1 87 ? 37.600 8.177 -17.712 1.00 42.88 87 ASP A CA 1
ATOM 743 C C . ASP A 1 87 ? 36.928 9.336 -16.971 1.00 42.88 87 ASP A C 1
ATOM 745 O O . ASP A 1 87 ? 35.842 9.235 -16.394 1.00 42.88 87 ASP A O 1
ATOM 749 N N . SER A 1 88 ? 37.656 10.445 -16.932 1.00 51.62 88 SER A N 1
ATOM 750 C CA . SER A 1 88 ? 37.366 11.642 -16.152 1.00 51.62 88 SER A CA 1
ATOM 751 C C . SER A 1 88 ? 36.327 12.492 -16.882 1.00 51.62 88 SER A C 1
ATOM 753 O O . SER A 1 88 ? 36.657 13.163 -17.855 1.00 51.62 88 SER A O 1
ATOM 755 N N . PHE A 1 89 ? 35.073 12.505 -16.423 1.00 49.53 89 PHE A N 1
ATOM 756 C CA . PHE A 1 89 ? 34.059 13.400 -16.988 1.00 49.53 89 PHE A CA 1
ATOM 757 C C . PHE A 1 89 ? 34.111 14.773 -16.297 1.00 49.53 89 PHE A C 1
ATOM 759 O O . PHE A 1 89 ? 33.691 14.919 -15.147 1.00 49.53 89 PHE A O 1
ATOM 766 N N . VAL A 1 90 ? 34.641 15.779 -16.998 1.00 53.50 90 VAL A N 1
ATOM 767 C CA . VAL A 1 90 ? 34.623 17.194 -16.590 1.00 53.50 90 VAL A CA 1
ATOM 768 C C . VAL A 1 90 ? 33.331 17.840 -17.098 1.00 53.50 90 VAL A C 1
ATOM 770 O O . VAL A 1 90 ? 32.996 17.750 -18.274 1.00 53.50 90 VAL A O 1
ATOM 773 N N . PHE A 1 91 ? 32.590 18.488 -16.199 1.00 41.84 91 PHE A N 1
ATOM 774 C CA . PHE A 1 91 ? 31.328 19.167 -16.496 1.00 41.84 91 PHE A CA 1
ATOM 775 C C . PHE A 1 91 ? 31.614 20.563 -17.078 1.00 41.84 91 PHE A C 1
ATOM 777 O O . PHE A 1 91 ? 31.930 21.487 -16.326 1.00 41.84 91 PHE A O 1
ATOM 784 N N . SER A 1 92 ? 31.528 20.729 -18.401 1.00 47.12 92 SER A N 1
ATOM 785 C CA . SER A 1 92 ? 31.607 22.052 -19.038 1.00 47.12 92 SER A CA 1
ATOM 786 C C . SER A 1 92 ? 30.390 22.891 -18.643 1.00 47.12 92 SER A C 1
ATOM 788 O O . SER A 1 92 ? 29.257 22.553 -18.979 1.00 47.12 92 SER A O 1
ATOM 790 N N . LYS A 1 93 ? 30.622 23.973 -17.895 1.00 51.28 93 LYS A N 1
ATOM 791 C CA . LYS A 1 93 ? 29.628 25.024 -17.663 1.00 51.28 93 LYS A CA 1
ATOM 792 C C . LYS A 1 93 ? 29.616 25.940 -18.884 1.00 51.28 93 LYS A C 1
ATOM 794 O O . LYS A 1 93 ? 30.626 26.574 -19.173 1.00 51.28 93 LYS A O 1
ATOM 799 N N . ASP A 1 94 ? 28.488 25.975 -19.578 1.00 48.75 94 ASP A N 1
ATOM 800 C CA . ASP A 1 94 ? 28.201 26.938 -20.636 1.00 48.75 94 ASP A CA 1
ATOM 801 C C . ASP A 1 94 ? 27.833 28.276 -19.977 1.00 48.75 94 ASP A C 1
ATOM 803 O O . ASP A 1 94 ? 26.748 28.420 -19.415 1.00 48.75 94 ASP A O 1
ATOM 807 N N . ASP A 1 95 ? 28.763 29.228 -19.985 1.00 55.06 95 ASP A N 1
ATOM 808 C CA . ASP A 1 95 ? 28.519 30.624 -19.617 1.00 55.06 95 ASP A CA 1
ATOM 809 C C . ASP A 1 95 ? 29.072 31.481 -20.762 1.00 55.06 95 ASP A C 1
ATOM 811 O O . ASP A 1 95 ? 30.253 31.827 -20.805 1.00 55.06 95 ASP A O 1
ATOM 815 N N . SER A 1 96 ? 28.235 31.765 -21.759 1.00 54.50 96 SER A N 1
ATOM 816 C CA . SER A 1 96 ? 28.564 32.726 -22.813 1.00 54.50 96 SER A CA 1
ATOM 817 C C . SER A 1 96 ? 27.399 33.696 -23.026 1.00 54.50 96 SER A C 1
ATOM 819 O O . SER A 1 96 ? 26.331 33.361 -23.533 1.00 54.50 96 SER A O 1
ATOM 821 N N . LEU A 1 97 ? 27.611 34.933 -22.566 1.00 51.31 97 LEU A N 1
ATOM 822 C CA . LEU A 1 97 ? 26.745 36.089 -22.802 1.00 51.31 97 LEU A CA 1
ATOM 823 C C . LEU A 1 97 ? 26.760 36.467 -24.298 1.00 51.31 97 LEU A C 1
ATOM 825 O O . LEU A 1 97 ? 27.826 36.435 -24.916 1.00 51.31 97 LEU A O 1
ATOM 829 N N . PRO A 1 98 ? 25.630 36.893 -24.894 1.00 49.72 98 PRO A N 1
ATOM 830 C CA . PRO A 1 98 ? 25.593 37.249 -26.308 1.00 49.72 98 PRO A CA 1
ATOM 831 C C . PRO A 1 98 ? 26.251 38.615 -26.557 1.00 49.72 98 PRO A C 1
ATOM 833 O O . PRO A 1 98 ? 25.757 39.662 -26.134 1.00 49.72 98 PRO A O 1
ATOM 836 N N . GLN A 1 99 ? 27.366 38.607 -27.287 1.00 46.88 99 GLN A N 1
ATOM 837 C CA . GLN A 1 99 ? 28.080 39.802 -27.729 1.00 46.88 99 GLN A CA 1
ATOM 838 C C . GLN A 1 99 ? 27.424 40.333 -29.019 1.00 46.88 99 GLN A C 1
ATOM 840 O O . GLN A 1 99 ? 27.485 39.698 -30.069 1.00 46.88 99 GLN A O 1
ATOM 845 N N . LYS A 1 100 ? 26.749 41.489 -28.938 1.00 44.62 100 LYS A N 1
ATOM 846 C CA . LYS A 1 100 ? 26.149 42.179 -30.095 1.00 44.62 100 LYS A CA 1
ATOM 847 C C . LYS A 1 100 ? 27.238 42.590 -31.095 1.00 44.62 100 LYS A C 1
ATOM 849 O O . LYS A 1 100 ? 28.064 43.441 -30.776 1.00 44.62 100 LYS A O 1
ATOM 854 N N . GLN A 1 101 ? 27.195 42.043 -32.308 1.00 48.22 101 GLN A N 1
ATOM 855 C CA . GLN A 1 101 ? 27.948 42.545 -33.459 1.00 48.22 101 GLN A CA 1
ATOM 856 C C . GLN A 1 101 ? 27.091 43.591 -34.191 1.00 48.22 101 GLN A C 1
ATOM 858 O O . GLN A 1 101 ? 25.986 43.286 -34.635 1.00 48.22 101 GLN A O 1
ATOM 863 N N . ASN A 1 102 ? 27.575 44.835 -34.280 1.00 45.06 102 ASN A N 1
ATOM 864 C CA . ASN A 1 102 ? 27.042 45.821 -35.223 1.00 45.06 102 ASN A CA 1
ATOM 865 C C . ASN A 1 102 ? 27.619 45.496 -36.606 1.00 45.06 102 ASN A C 1
ATOM 867 O O . ASN A 1 102 ? 28.834 45.531 -36.785 1.00 45.06 102 ASN A O 1
ATOM 871 N N . LEU A 1 103 ? 26.740 45.162 -37.550 1.00 45.84 103 LEU A N 1
ATOM 872 C CA . LEU A 1 103 ? 27.042 45.075 -38.976 1.00 45.84 103 LEU A CA 1
ATOM 873 C C . LEU A 1 103 ? 27.262 46.487 -39.531 1.00 45.84 103 LEU A C 1
ATOM 875 O O . LEU A 1 103 ? 26.472 47.390 -39.257 1.00 45.84 103 LEU A O 1
ATOM 879 N N . GLN A 1 104 ? 28.327 46.657 -40.307 1.00 43.47 104 GLN A N 1
ATOM 880 C CA . GLN A 1 104 ? 28.680 47.895 -40.988 1.00 43.47 104 GLN A CA 1
ATOM 881 C C . GLN A 1 104 ? 28.853 47.572 -42.476 1.00 43.47 104 GLN A C 1
ATOM 883 O O . GLN A 1 104 ? 29.865 46.999 -42.854 1.00 43.47 104 GLN A O 1
ATOM 888 N N . GLU A 1 105 ? 27.849 47.906 -43.284 1.00 41.69 105 GLU A N 1
ATOM 889 C CA . GLU A 1 105 ? 27.819 47.854 -44.757 1.00 41.69 105 GLU A CA 1
ATOM 890 C C . GLU A 1 105 ? 26.709 48.850 -45.176 1.00 41.69 105 GLU A C 1
ATOM 892 O O . GLU A 1 105 ? 25.621 48.782 -44.604 1.00 41.69 105 GLU A O 1
ATOM 897 N N . TYR A 1 106 ? 26.850 49.850 -46.052 1.00 42.59 106 TYR A N 1
ATOM 898 C CA . TYR A 1 106 ? 27.866 50.289 -47.018 1.00 42.59 106 TYR A CA 1
ATOM 899 C C . TYR A 1 106 ? 27.958 51.825 -47.000 1.00 42.59 106 TYR A C 1
ATOM 901 O O . TYR A 1 106 ? 26.915 52.467 -46.729 1.00 42.59 106 TYR A O 1
#

Foldseek 3Di:
DDLVVLLVCLVVVDPPSLLVVCVVCVVVLVVDDLVVSLVVSCVVSVHDSVSDDSVSNNVSNVVVVVVVVVVVVVVVVVVVVVPDDDDDDDDDDDDDDDDDDDDDDD

Secondary structure (DSSP, 8-state):
--HHHHHHHHHTT-TTHHHHHHHHTHHHHHHS-HHHHHHHHHHHTT--GGGS-HHHHHHHHHHHHHHHHHHHHHHHHHHHHTT----------------PPPP---

Sequence (106 aa):
MSKQFIKELILSNQFRLYTIIAETYYQELEKYKPLVFRKWIAEELEIDEQKLNLNSLSSALVRERRKRSKLDKKKIIRETQSQNQQDSFVFSKDDSLPQKQNLQEY